Protein AF-A0A252F6R4-F1 (afdb_monomer_lite)

Sequence (59 aa):
MGYADPVNYTVVTIDGDYAMLQNESEPEAPLAQVALALLPEGISDGSRVQRILLEYTLL

Radius of gyration: 12.31 Å; chains: 1; bounding box: 32×20×36 Å

Structure (mmCIF, N/CA/C/O backbone):
data_AF-A0A252F6R4-F1
#
_entry.id   AF-A0A252F6R4-F1
#
loop_
_atom_site.group_PDB
_atom_site.id
_atom_site.type_symbol
_atom_site.label_atom_id
_atom_site.label_alt_id
_atom_site.label_comp_id
_atom_site.label_asym_id
_atom_site.label_entity_id
_atom_site.label_seq_id
_atom_site.pdbx_PDB_ins_code
_atom_site.Cartn_x
_atom_site.Cartn_y
_atom_site.Cartn_z
_atom_site.occupancy
_atom_site.B_iso_or_equiv
_atom_site.auth_seq_id
_atom_site.auth_comp_id
_atom_site.auth_asym_id
_atom_site.auth_atom_id
_atom_site.pdbx_PDB_model_num
ATOM 1 N N . MET A 1 1 ? 19.848 -7.071 -18.386 1.00 48.91 1 MET A N 1
ATOM 2 C CA . MET A 1 1 ? 18.519 -7.629 -18.068 1.00 48.91 1 MET A CA 1
ATOM 3 C C . MET A 1 1 ? 18.051 -6.891 -16.826 1.00 48.91 1 MET A C 1
ATOM 5 O O . MET A 1 1 ? 18.468 -7.241 -15.733 1.00 48.91 1 MET A O 1
ATOM 9 N N . GLY A 1 2 ? 17.411 -5.737 -17.017 1.00 52.72 2 GLY A N 1
ATOM 10 C CA . GLY A 1 2 ? 17.057 -4.842 -15.915 1.00 52.72 2 GLY A CA 1
ATOM 11 C C . GLY A 1 2 ? 15.778 -5.336 -15.265 1.00 52.72 2 GLY A C 1
ATOM 12 O O . GLY A 1 2 ? 14.699 -5.018 -15.746 1.00 52.72 2 GLY A O 1
ATOM 13 N N . TYR A 1 3 ? 15.902 -6.171 -14.238 1.00 57.44 3 TYR A N 1
ATOM 14 C CA . TYR A 1 3 ? 14.772 -6.482 -13.373 1.00 57.44 3 TYR A CA 1
ATOM 15 C C . TYR A 1 3 ? 14.538 -5.240 -12.520 1.00 57.44 3 TYR A C 1
ATOM 17 O O . TYR A 1 3 ? 15.468 -4.779 -11.865 1.00 57.44 3 TYR A O 1
ATOM 25 N N . ALA A 1 4 ? 13.346 -4.652 -12.596 1.00 63.41 4 ALA A N 1
ATOM 26 C CA . ALA A 1 4 ? 12.978 -3.591 -11.674 1.00 63.41 4 ALA A CA 1
ATOM 27 C C . ALA A 1 4 ? 13.097 -4.143 -10.248 1.00 63.41 4 ALA A C 1
ATOM 29 O O . ALA A 1 4 ? 12.542 -5.206 -9.954 1.00 63.41 4 ALA A O 1
ATOM 30 N N . ASP A 1 5 ? 13.848 -3.458 -9.387 1.00 71.44 5 ASP A N 1
ATOM 31 C CA . ASP A 1 5 ? 13.962 -3.860 -7.992 1.00 71.44 5 ASP A CA 1
ATOM 32 C C . ASP A 1 5 ? 12.563 -3.862 -7.354 1.00 71.44 5 ASP A C 1
ATOM 34 O O . ASP A 1 5 ? 11.820 -2.880 -7.487 1.00 71.44 5 ASP A O 1
ATOM 38 N N . PRO A 1 6 ? 12.161 -4.966 -6.702 1.00 81.06 6 PRO A N 1
ATOM 39 C CA . PRO A 1 6 ? 10.854 -5.050 -6.084 1.00 81.06 6 PRO A CA 1
ATOM 40 C C . PRO A 1 6 ? 10.761 -4.040 -4.940 1.00 81.06 6 PRO A C 1
ATOM 42 O O . PRO A 1 6 ? 11.564 -4.068 -4.007 1.00 81.06 6 PRO A O 1
ATOM 45 N N . VAL A 1 7 ? 9.759 -3.164 -4.993 1.00 87.44 7 VAL A N 1
ATOM 46 C CA . VAL A 1 7 ? 9.510 -2.181 -3.930 1.00 87.44 7 VAL A CA 1
ATOM 47 C C . VAL A 1 7 ? 8.396 -2.699 -3.033 1.00 87.44 7 VAL A C 1
ATOM 49 O O . VAL A 1 7 ? 7.311 -3.040 -3.517 1.00 87.44 7 VAL A O 1
ATOM 52 N N . ASN A 1 8 ? 8.671 -2.763 -1.731 1.00 91.00 8 ASN A N 1
ATOM 53 C CA . ASN A 1 8 ? 7.701 -3.186 -0.731 1.00 91.00 8 ASN A CA 1
ATOM 54 C C . ASN A 1 8 ? 6.955 -1.974 -0.177 1.00 91.00 8 ASN A C 1
ATOM 56 O O . ASN A 1 8 ? 7.548 -0.941 0.146 1.00 91.00 8 ASN A O 1
ATOM 60 N N . TYR A 1 9 ? 5.647 -2.133 -0.050 1.00 93.00 9 TYR A N 1
ATOM 61 C CA . TYR A 1 9 ? 4.759 -1.133 0.497 1.00 93.00 9 TYR A CA 1
ATOM 62 C C . TYR A 1 9 ? 3.899 -1.732 1.604 1.00 93.00 9 TYR A C 1
ATOM 64 O O . TYR A 1 9 ? 3.472 -2.884 1.527 1.00 93.00 9 TYR A O 1
ATOM 72 N N . THR A 1 10 ? 3.577 -0.915 2.600 1.00 94.12 10 THR A N 1
ATOM 73 C CA . THR A 1 10 ? 2.577 -1.240 3.620 1.00 94.12 10 THR A CA 1
ATOM 74 C C . THR A 1 10 ? 1.310 -0.434 3.369 1.00 94.12 10 THR A C 1
ATOM 76 O O . THR A 1 10 ? 1.367 0.787 3.232 1.00 94.12 10 THR A O 1
ATOM 79 N N . VAL A 1 11 ? 0.163 -1.106 3.322 1.00 94.00 11 VAL A N 1
ATOM 80 C CA . VAL A 1 11 ? -1.160 -0.482 3.275 1.00 94.00 11 VAL A CA 1
ATOM 81 C C . VAL A 1 11 ? -1.411 0.176 4.627 1.00 94.00 11 VAL A C 1
ATOM 83 O O . VAL A 1 11 ? -1.596 -0.503 5.632 1.00 94.00 11 VAL A O 1
ATOM 86 N N . VAL A 1 12 ? -1.395 1.503 4.669 1.00 94.81 12 VAL A N 1
ATOM 87 C CA . VAL A 1 12 ? -1.644 2.272 5.894 1.00 94.81 12 VAL A CA 1
ATOM 88 C C . VAL A 1 12 ? -3.137 2.371 6.167 1.00 94.81 12 VAL A C 1
ATOM 90 O O . VAL A 1 12 ? -3.575 2.189 7.297 1.00 94.81 12 VAL A O 1
ATOM 93 N N . THR A 1 13 ? -3.919 2.655 5.131 1.00 94.44 13 THR A N 1
ATOM 94 C CA . THR A 1 13 ? -5.377 2.728 5.217 1.00 94.44 13 THR A CA 1
ATOM 95 C C . THR A 1 13 ? -5.997 2.473 3.850 1.00 94.44 13 THR A C 1
ATOM 97 O O . THR A 1 13 ? -5.345 2.672 2.820 1.00 94.44 13 THR A O 1
ATOM 100 N N . ILE A 1 14 ? -7.254 2.047 3.849 1.00 93.00 14 ILE A N 1
ATOM 101 C CA . ILE A 1 14 ? -8.088 1.916 2.658 1.00 93.00 14 ILE A CA 1
ATOM 102 C C . ILE A 1 14 ? -9.278 2.853 2.842 1.00 93.00 14 ILE A C 1
ATOM 104 O O . ILE A 1 14 ? -10.016 2.738 3.818 1.00 93.00 14 ILE A O 1
ATOM 108 N N . ASP A 1 15 ? -9.442 3.783 1.909 1.00 92.06 15 ASP A N 1
ATOM 109 C CA . ASP A 1 15 ? -10.539 4.742 1.872 1.00 92.06 15 ASP A CA 1
ATOM 110 C C . ASP A 1 15 ? -11.287 4.590 0.541 1.00 92.06 15 ASP A C 1
ATOM 112 O O . ASP A 1 15 ? -10.771 4.913 -0.534 1.00 92.06 15 ASP A O 1
ATOM 116 N N . GLY A 1 16 ? -12.494 4.020 0.609 1.00 89.81 16 GLY A N 1
ATOM 117 C CA . GLY A 1 16 ? -13.302 3.710 -0.571 1.00 89.81 16 GLY A CA 1
ATOM 118 C C . GLY A 1 16 ? -12.571 2.790 -1.553 1.00 89.81 16 GLY A C 1
ATOM 119 O O . GLY A 1 16 ? -12.164 1.690 -1.191 1.00 89.81 16 GLY A O 1
ATOM 120 N N . ASP A 1 17 ? -12.400 3.253 -2.793 1.00 92.31 17 ASP A N 1
ATOM 121 C CA . ASP A 1 17 ? -11.718 2.533 -3.879 1.00 92.31 17 ASP A CA 1
ATOM 122 C C . ASP A 1 17 ? -10.192 2.729 -3.902 1.00 92.31 17 ASP A C 1
ATOM 124 O O . ASP A 1 17 ? -9.522 2.276 -4.836 1.00 92.31 17 ASP A O 1
ATOM 128 N N . TYR A 1 18 ? -9.615 3.400 -2.901 1.00 93.50 18 TYR A N 1
ATOM 129 C CA . TYR A 1 18 ? -8.190 3.720 -2.859 1.00 93.50 18 TYR A CA 1
ATOM 130 C C . TYR A 1 18 ? -7.516 3.210 -1.586 1.00 93.50 18 TYR A C 1
ATOM 132 O O . TYR A 1 18 ? -8.020 3.367 -0.480 1.00 93.50 18 TYR A O 1
ATOM 140 N N . ALA A 1 19 ? -6.313 2.665 -1.739 1.00 94.19 19 ALA A N 1
ATOM 141 C CA . ALA A 1 19 ? -5.410 2.332 -0.649 1.00 94.19 19 ALA A CA 1
ATOM 142 C C . ALA A 1 19 ? -4.245 3.323 -0.596 1.00 94.19 19 ALA A C 1
ATOM 144 O O . ALA A 1 19 ? -3.680 3.705 -1.625 1.00 94.19 19 ALA A O 1
ATOM 145 N N . MET A 1 20 ? -3.863 3.703 0.618 1.00 94.81 20 MET A N 1
ATOM 146 C CA . MET A 1 20 ? -2.697 4.535 0.889 1.00 94.81 20 MET A CA 1
ATOM 147 C C . MET A 1 20 ? -1.523 3.635 1.259 1.00 94.81 20 MET A C 1
ATOM 149 O O . MET A 1 20 ? -1.563 2.937 2.272 1.00 94.81 20 MET A O 1
ATOM 153 N N . LEU A 1 21 ? -0.484 3.641 0.433 1.00 93.56 21 LEU A N 1
ATOM 154 C CA . LEU A 1 21 ? 0.680 2.773 0.557 1.00 93.56 21 LEU A CA 1
ATOM 155 C C . LEU A 1 21 ? 1.897 3.559 1.057 1.00 93.56 21 LEU A C 1
ATOM 157 O O . LEU A 1 21 ? 2.331 4.508 0.407 1.00 93.56 21 LEU A O 1
ATOM 161 N N . GLN A 1 22 ? 2.499 3.137 2.166 1.00 94.50 22 GLN A N 1
ATOM 162 C CA . GLN A 1 22 ? 3.796 3.644 2.617 1.00 94.50 22 GLN A CA 1
ATOM 163 C C . GLN A 1 22 ? 4.915 2.810 2.001 1.00 94.50 22 GLN A C 1
ATOM 165 O O . GLN A 1 22 ? 4.902 1.587 2.136 1.00 94.50 22 GLN A O 1
ATOM 170 N N . ASN A 1 23 ? 5.8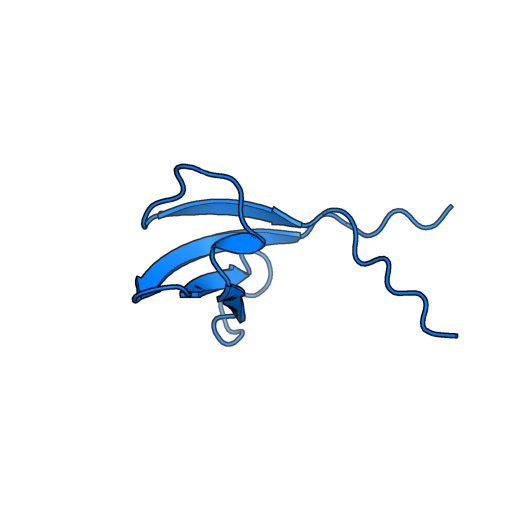92 3.453 1.359 1.00 92.44 23 ASN A N 1
ATOM 171 C CA . ASN A 1 23 ? 7.105 2.772 0.906 1.00 92.44 23 ASN A CA 1
ATOM 172 C C . ASN A 1 23 ? 7.939 2.355 2.129 1.00 92.44 23 ASN A C 1
ATOM 174 O O . ASN A 1 23 ? 8.305 3.209 2.936 1.00 92.44 23 ASN A O 1
ATOM 178 N N . GLU A 1 24 ? 8.251 1.066 2.271 1.00 89.88 24 GLU A N 1
ATOM 179 C CA . GLU A 1 24 ? 9.079 0.581 3.386 1.00 89.88 24 GLU A CA 1
ATOM 180 C C . GLU A 1 24 ? 10.548 1.015 3.260 1.00 89.88 24 GLU A C 1
ATOM 182 O O . GLU A 1 24 ? 11.245 1.133 4.266 1.00 89.88 24 GLU A O 1
ATOM 187 N N . SER A 1 25 ? 11.028 1.279 2.042 1.00 88.25 25 SER A N 1
ATOM 188 C CA . SER A 1 25 ? 12.381 1.793 1.799 1.00 88.25 25 SER A CA 1
ATOM 189 C C . SER A 1 25 ? 12.501 3.297 2.049 1.00 88.25 25 SER A C 1
ATOM 191 O O . SER A 1 25 ? 13.596 3.780 2.321 1.00 88.25 25 SER A O 1
ATOM 193 N N . GLU A 1 26 ? 11.390 4.030 1.975 1.00 90.12 26 GLU A N 1
ATOM 194 C CA . GLU A 1 26 ? 11.342 5.486 2.130 1.00 90.12 26 GLU A CA 1
ATOM 195 C C . GLU A 1 26 ? 10.155 5.867 3.031 1.00 90.12 26 GLU A C 1
ATOM 197 O O . GLU A 1 26 ? 9.109 6.306 2.545 1.00 90.12 26 GLU A O 1
ATOM 202 N N . PRO A 1 27 ? 10.277 5.691 4.359 1.00 86.38 27 PRO A N 1
ATOM 203 C CA . PRO A 1 27 ? 9.190 5.979 5.299 1.00 86.38 27 PRO A CA 1
ATOM 204 C C . PRO A 1 27 ? 8.849 7.475 5.390 1.00 86.38 27 PRO A C 1
ATOM 206 O O . PRO A 1 27 ? 7.789 7.842 5.882 1.00 86.38 27 PRO A O 1
ATOM 209 N N . GLU A 1 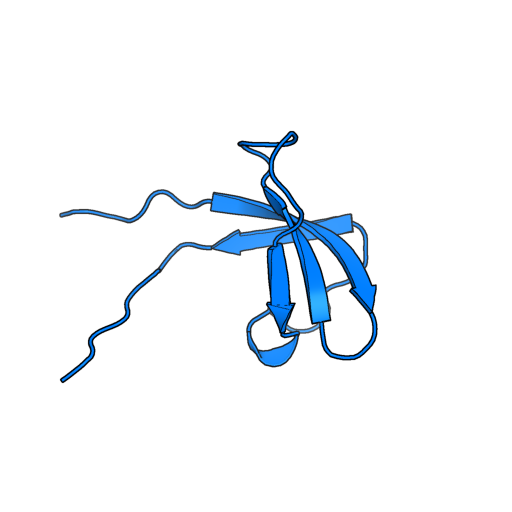28 ? 9.749 8.339 4.920 1.00 90.50 28 GLU A N 1
ATOM 210 C CA . GLU A 1 28 ? 9.591 9.798 4.884 1.00 90.50 28 GLU A CA 1
ATOM 211 C C . GLU A 1 28 ? 8.833 10.270 3.634 1.00 90.50 28 GLU A C 1
ATOM 213 O O . GLU A 1 28 ? 8.387 11.417 3.563 1.00 90.50 28 GLU A O 1
ATOM 218 N N . ALA A 1 29 ? 8.704 9.395 2.630 1.00 90.00 29 ALA A N 1
ATOM 219 C CA . ALA A 1 29 ? 8.003 9.700 1.396 1.00 90.00 29 ALA A CA 1
ATOM 220 C C . ALA A 1 29 ? 6.486 9.776 1.636 1.00 90.00 29 ALA A C 1
ATOM 222 O O . ALA A 1 29 ? 5.952 9.058 2.490 1.00 90.00 29 ALA A O 1
ATOM 223 N N . PRO A 1 30 ? 5.769 10.613 0.864 1.00 92.62 30 PRO A N 1
ATOM 224 C CA . PRO A 1 30 ? 4.316 10.679 0.935 1.00 92.62 30 PRO A CA 1
ATOM 225 C C . PRO A 1 30 ? 3.676 9.331 0.583 1.00 92.62 30 PRO A C 1
ATOM 227 O O . PRO A 1 30 ? 4.193 8.573 -0.241 1.00 92.62 30 PRO A O 1
ATOM 230 N N . LEU A 1 31 ? 2.512 9.066 1.182 1.00 92.25 31 LEU A N 1
ATOM 231 C CA . LEU A 1 31 ? 1.727 7.865 0.905 1.00 92.25 31 LEU A CA 1
ATOM 232 C C . LEU A 1 31 ? 1.335 7.814 -0.574 1.00 92.25 31 LEU A C 1
ATOM 234 O O . LEU A 1 31 ? 0.751 8.757 -1.113 1.00 92.25 31 LEU A O 1
ATOM 238 N N . ALA A 1 32 ? 1.627 6.692 -1.222 1.00 91.12 32 ALA A N 1
ATOM 239 C CA . ALA A 1 32 ? 1.205 6.441 -2.585 1.00 91.12 32 ALA A CA 1
ATOM 240 C C . ALA A 1 32 ? -0.269 6.025 -2.591 1.00 91.12 32 ALA A C 1
ATOM 242 O O . ALA A 1 32 ? -0.636 4.984 -2.048 1.00 91.12 32 ALA A O 1
ATOM 243 N N . GLN A 1 33 ? -1.111 6.837 -3.223 1.00 93.25 33 GLN A N 1
ATOM 244 C CA . GLN A 1 33 ? -2.515 6.515 -3.438 1.00 93.25 33 GLN A CA 1
ATOM 245 C C . GLN A 1 33 ? -2.644 5.560 -4.629 1.00 93.25 33 GLN A C 1
ATOM 247 O O . GLN A 1 33 ? -2.331 5.923 -5.764 1.00 93.25 33 GLN A O 1
ATOM 252 N N . VAL A 1 34 ? -3.115 4.340 -4.378 1.00 91.25 34 VAL A N 1
ATOM 253 C CA . VAL A 1 34 ? -3.281 3.296 -5.397 1.00 91.25 34 VAL A CA 1
ATOM 254 C C . VAL A 1 34 ? -4.717 2.793 -5.381 1.00 91.25 34 VAL A C 1
ATOM 256 O O . VAL A 1 34 ? -5.272 2.522 -4.322 1.00 91.25 34 VAL A O 1
ATOM 259 N N . ALA A 1 35 ? -5.337 2.673 -6.555 1.00 92.00 35 ALA A N 1
ATOM 260 C CA . ALA A 1 35 ? -6.685 2.123 -6.665 1.00 92.00 35 ALA A CA 1
ATOM 261 C C . ALA A 1 35 ? -6.707 0.638 -6.265 1.00 92.00 35 ALA A C 1
ATOM 263 O O . ALA A 1 35 ? -5.834 -0.124 -6.686 1.00 92.00 35 ALA A O 1
ATOM 264 N N . LEU A 1 36 ? -7.731 0.210 -5.524 1.00 90.38 36 LEU A N 1
ATOM 265 C CA . LEU A 1 36 ? -7.902 -1.181 -5.089 1.00 90.38 36 LEU A CA 1
ATOM 266 C C . LEU A 1 36 ? -7.938 -2.166 -6.261 1.00 90.38 36 LEU A C 1
ATOM 268 O O . LEU A 1 36 ? -7.441 -3.27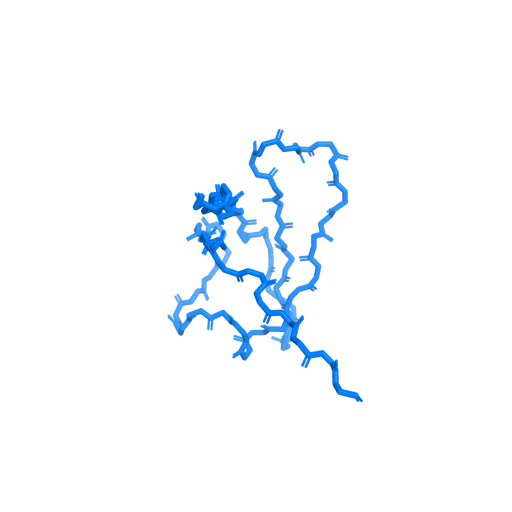6 -6.135 1.00 90.38 36 LEU A O 1
ATOM 272 N N . ALA A 1 37 ? -8.441 -1.741 -7.423 1.00 89.75 37 ALA A N 1
ATOM 273 C CA . ALA A 1 37 ? -8.461 -2.549 -8.643 1.00 89.75 37 ALA A CA 1
ATOM 274 C C . ALA A 1 37 ? -7.063 -2.962 -9.151 1.00 89.75 37 ALA A C 1
ATOM 276 O O . ALA A 1 37 ? -6.952 -3.902 -9.934 1.00 89.75 37 ALA A O 1
ATOM 277 N N . LEU A 1 38 ? -6.005 -2.252 -8.743 1.00 86.75 38 LEU A N 1
ATOM 278 C CA . LEU A 1 38 ? -4.612 -2.568 -9.084 1.00 86.75 38 LEU A CA 1
ATOM 279 C C . LEU A 1 38 ? -3.924 -3.429 -8.019 1.00 86.75 38 LEU A C 1
ATOM 281 O O . LEU A 1 38 ? -2.791 -3.867 -8.220 1.00 86.75 38 LEU A O 1
ATOM 285 N N . LEU A 1 39 ? -4.576 -3.626 -6.876 1.00 88.94 39 LEU A N 1
ATOM 286 C CA . LEU A 1 39 ? -4.049 -4.370 -5.745 1.00 88.94 39 LEU A CA 1
ATOM 287 C C . LEU A 1 39 ? -4.663 -5.774 -5.711 1.00 88.94 39 LEU A C 1
ATOM 289 O O . LEU A 1 39 ? -5.746 -5.994 -6.255 1.00 88.94 39 LEU A O 1
ATOM 293 N N . PRO A 1 40 ? -3.966 -6.751 -5.107 1.00 86.94 40 PRO A N 1
ATOM 294 C CA . PRO A 1 40 ? -4.525 -8.081 -4.929 1.00 86.94 40 PRO A CA 1
ATOM 295 C C . PRO A 1 40 ? -5.801 -8.031 -4.080 1.00 86.94 40 PRO A C 1
ATOM 297 O O . PRO A 1 40 ? -5.943 -7.204 -3.179 1.00 86.94 40 PRO A O 1
ATOM 300 N N . GLU A 1 41 ? -6.732 -8.936 -4.365 1.00 85.62 41 GLU A N 1
ATOM 301 C CA . GLU A 1 41 ? -7.961 -9.077 -3.590 1.00 85.62 41 GLU A CA 1
ATOM 302 C C . GLU A 1 41 ? -7.671 -9.472 -2.130 1.00 85.62 41 GLU A C 1
ATOM 304 O O . GLU A 1 41 ? -6.723 -10.202 -1.839 1.00 85.62 41 GLU A O 1
ATOM 309 N N . GLY A 1 42 ? -8.492 -8.979 -1.198 1.00 84.81 42 GLY A N 1
ATOM 310 C CA . GLY A 1 42 ? -8.365 -9.301 0.228 1.00 84.81 42 GLY A CA 1
ATOM 311 C C . GLY A 1 42 ? -7.311 -8.497 0.997 1.00 84.81 42 GLY A C 1
ATOM 312 O O . GLY A 1 42 ? -6.965 -8.884 2.111 1.00 84.81 42 GLY A O 1
ATOM 313 N N . ILE A 1 43 ? -6.803 -7.392 0.438 1.00 89.31 43 ILE A N 1
ATOM 314 C CA . ILE A 1 43 ? -5.970 -6.453 1.197 1.00 89.31 43 ILE A CA 1
ATOM 315 C C . ILE A 1 43 ? -6.781 -5.695 2.255 1.00 89.31 43 ILE A C 1
ATOM 317 O O . ILE A 1 43 ? -7.925 -5.299 2.034 1.00 89.31 43 ILE A O 1
ATOM 321 N N . SER A 1 44 ? -6.127 -5.444 3.383 1.00 89.31 44 SER A N 1
ATOM 322 C CA . SER A 1 44 ? -6.652 -4.712 4.541 1.00 89.31 44 SER A CA 1
ATOM 323 C C . SER A 1 44 ? -5.616 -3.706 5.047 1.00 89.31 44 SER A C 1
ATOM 325 O O . SER A 1 44 ? -4.457 -3.732 4.615 1.00 89.31 44 SER A O 1
ATOM 327 N N . ASP A 1 45 ? -5.985 -2.856 6.004 1.00 90.06 45 ASP A N 1
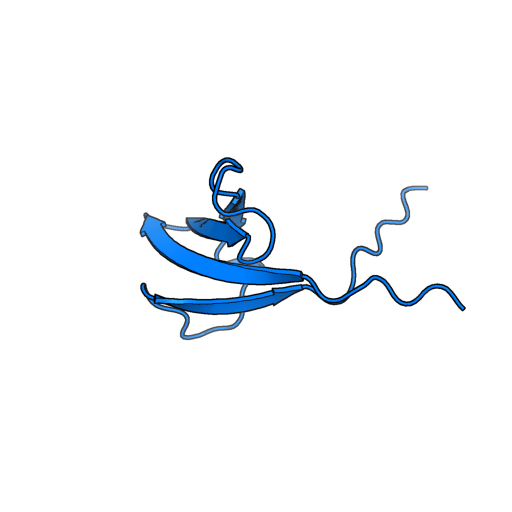ATOM 328 C CA . ASP A 1 45 ? -5.013 -2.053 6.749 1.00 90.06 45 ASP A CA 1
ATOM 329 C C . ASP A 1 45 ? -3.902 -2.937 7.354 1.00 90.06 45 ASP A C 1
ATOM 331 O O . ASP A 1 45 ? -4.123 -4.076 7.768 1.00 90.06 45 ASP A O 1
ATOM 335 N N . GLY A 1 46 ? -2.660 -2.457 7.298 1.00 89.25 46 GLY A N 1
ATOM 336 C CA . GLY A 1 46 ? -1.467 -3.199 7.713 1.00 89.25 46 GLY A CA 1
ATOM 337 C C . GLY A 1 46 ? -0.987 -4.282 6.737 1.00 89.25 46 GLY A C 1
ATOM 338 O O . GLY A 1 46 ? 0.062 -4.885 6.978 1.00 89.25 46 GLY A O 1
ATOM 339 N N . SER A 1 47 ? -1.696 -4.534 5.631 1.00 90.94 47 SER A N 1
ATOM 340 C CA . SER A 1 47 ? -1.259 -5.506 4.618 1.00 90.94 47 SER A CA 1
ATOM 341 C C . SER A 1 47 ? 0.013 -5.044 3.913 1.00 90.94 47 SER A C 1
ATOM 343 O O . SER A 1 47 ? 0.211 -3.854 3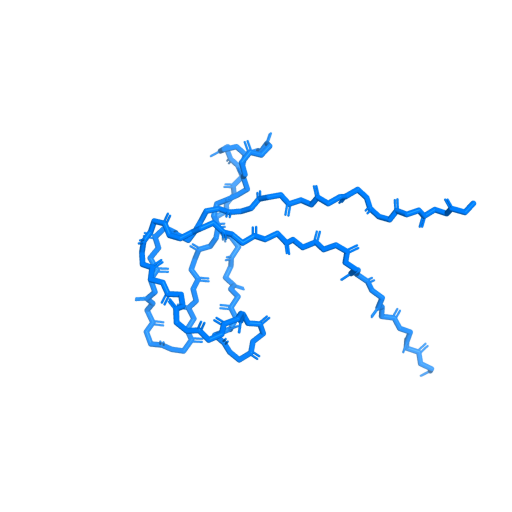.684 1.00 90.94 47 SER A O 1
ATOM 345 N N . ARG A 1 48 ? 0.875 -5.986 3.521 1.00 91.31 48 ARG A N 1
ATOM 346 C CA . ARG A 1 48 ? 2.096 -5.687 2.761 1.00 91.31 48 ARG A CA 1
ATOM 347 C C . ARG A 1 48 ? 1.931 -6.108 1.315 1.00 91.31 48 ARG A C 1
ATOM 349 O O . ARG A 1 48 ? 1.542 -7.241 1.042 1.00 91.31 48 ARG A O 1
ATOM 356 N N . VAL A 1 49 ? 2.242 -5.201 0.402 1.00 90.00 49 VAL A N 1
ATOM 357 C CA . VAL A 1 49 ? 2.158 -5.422 -1.042 1.00 90.00 49 VAL A CA 1
ATOM 358 C C . VAL A 1 49 ? 3.510 -5.134 -1.680 1.00 90.00 49 VAL A C 1
ATOM 360 O O . VAL A 1 49 ? 4.231 -4.232 -1.260 1.00 90.00 49 VAL A O 1
ATOM 363 N N . GLN A 1 50 ? 3.869 -5.908 -2.700 1.00 87.94 50 GLN A N 1
ATOM 364 C CA . GLN A 1 50 ? 5.132 -5.756 -3.414 1.00 87.94 50 GLN A CA 1
ATOM 365 C C . GLN A 1 50 ? 4.862 -5.412 -4.876 1.00 87.94 50 GLN A C 1
ATOM 367 O O . GLN A 1 50 ? 4.065 -6.077 -5.540 1.00 87.94 50 GLN A O 1
AT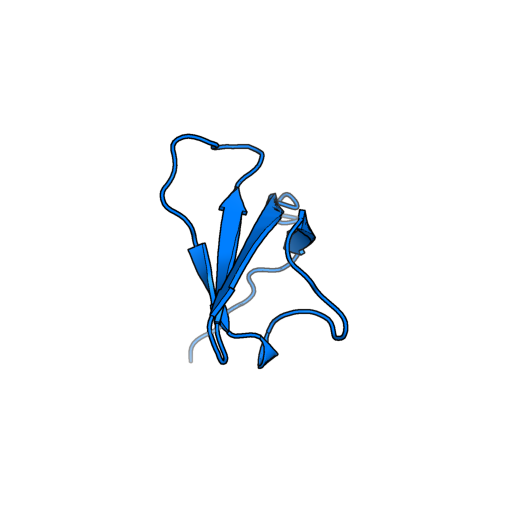OM 372 N N . ARG A 1 51 ? 5.548 -4.392 -5.395 1.00 83.69 51 ARG A N 1
ATOM 373 C CA . ARG A 1 51 ? 5.487 -4.005 -6.810 1.00 83.69 51 ARG A CA 1
ATOM 374 C C . ARG A 1 51 ? 6.752 -4.471 -7.528 1.00 83.69 51 ARG A C 1
ATOM 376 O O . ARG A 1 51 ? 7.833 -4.006 -7.184 1.00 83.69 51 ARG A O 1
ATOM 383 N N . ILE A 1 52 ? 6.612 -5.347 -8.530 1.00 70.38 52 ILE A N 1
ATOM 384 C CA . ILE A 1 52 ? 7.749 -6.015 -9.207 1.00 70.38 52 ILE A CA 1
ATOM 385 C C . ILE A 1 52 ? 7.889 -5.614 -10.690 1.00 70.38 52 ILE A C 1
ATOM 387 O O . ILE A 1 52 ? 8.963 -5.736 -11.265 1.00 70.38 52 ILE A O 1
ATOM 391 N N . LEU A 1 53 ? 6.844 -5.075 -11.326 1.00 64.81 53 LEU A N 1
ATOM 392 C CA . LEU A 1 53 ? 6.893 -4.662 -12.732 1.00 64.81 53 LEU A CA 1
ATOM 393 C C . LEU A 1 53 ? 6.246 -3.287 -12.918 1.00 64.81 53 LEU A C 1
ATOM 395 O O . LEU A 1 53 ? 5.105 -3.067 -12.522 1.00 64.81 53 LEU A O 1
ATOM 399 N N . LEU A 1 54 ? 6.991 -2.366 -13.525 1.00 61.47 54 LEU A N 1
ATOM 400 C CA . LEU A 1 54 ? 6.545 -1.033 -13.938 1.00 61.47 54 LEU A CA 1
ATOM 401 C C . LEU A 1 54 ? 6.591 -0.923 -15.471 1.00 61.47 54 LEU A C 1
ATOM 403 O O . LEU A 1 54 ? 7.157 0.024 -16.012 1.00 61.47 54 LEU A O 1
ATOM 407 N N . GLU A 1 55 ? 6.080 -1.916 -16.200 1.00 52.38 55 GLU A N 1
ATOM 408 C CA . GLU A 1 55 ? 6.076 -1.828 -17.663 1.00 52.38 55 GLU A CA 1
ATOM 409 C C . GLU A 1 55 ? 4.909 -0.972 -18.156 1.00 52.38 55 GLU A C 1
ATOM 411 O O . GLU A 1 55 ? 3.745 -1.356 -18.061 1.00 52.38 55 GLU A O 1
ATOM 416 N N . TYR A 1 56 ? 5.248 0.183 -18.728 1.00 54.38 56 TYR A N 1
ATOM 417 C CA . TYR A 1 56 ? 4.348 0.998 -19.534 1.00 54.38 56 TYR A CA 1
ATOM 418 C C . TYR A 1 56 ? 5.022 1.266 -20.881 1.00 54.38 56 TYR A C 1
ATOM 420 O O . TYR A 1 56 ? 6.052 1.937 -20.932 1.00 54.38 56 TYR A O 1
ATOM 428 N N . THR A 1 57 ? 4.440 0.764 -21.974 1.00 40.66 57 THR A N 1
ATOM 429 C CA . THR A 1 57 ? 4.793 1.204 -23.333 1.00 40.66 57 THR A CA 1
ATOM 430 C C . THR A 1 57 ? 3.632 2.011 -23.895 1.00 40.66 57 THR A C 1
ATOM 432 O O . THR A 1 57 ? 2.546 1.476 -24.111 1.00 40.66 57 THR A O 1
ATOM 435 N N . LEU A 1 58 ? 3.874 3.303 -24.106 1.00 47.88 58 LEU A N 1
ATOM 436 C CA . LEU A 1 58 ? 3.011 4.200 -24.872 1.00 47.88 58 LEU A CA 1
ATOM 437 C C . LEU A 1 58 ? 3.455 4.142 -26.345 1.00 47.88 58 LEU A C 1
ATOM 439 O O . LEU A 1 58 ? 4.658 4.214 -26.602 1.00 47.88 58 LEU A O 1
ATOM 443 N N . LEU A 1 59 ? 2.512 3.998 -27.282 1.00 49.56 59 LEU A N 1
ATOM 444 C CA . LEU A 1 59 ? 2.752 4.130 -28.728 1.00 49.56 59 LEU A CA 1
ATOM 445 C C . LEU A 1 59 ? 2.444 5.554 -29.192 1.00 49.56 59 LEU A C 1
ATOM 447 O O . LEU A 1 59 ? 1.369 6.063 -28.800 1.00 49.56 59 LEU A O 1
#

Foldseek 3Di:
DDFPDKWKWFFQADDPQWTFTATPVCNVDGTDIDGCVVFDPPDGHRDMDIDGDDDDDDD

Secondary structure (DSSP, 8-state):
--PPPPEEEEEEEEETTEEEEEESS-TTSPPEEEEGGGSPTT--TT-EEEE--------

pLDDT: mean 83.02, std 14.91, range [40.66, 94.81]

Organism: NCBI:txid1945634